Protein AF-A0A8T3S9V3-F1 (afdb_monomer_lite)

Secondary structure (DSSP, 8-state):
-----------PPPHHHHHHHHHHHHHHHHHHHHHHHHHHHHHHHHHHHHHHHHHHHHHHT-EEEEEETTEEEEE-TTS-EEEEEEEE-TTT--EEEEEEEE--HHHHHHHS-HHHHHHHHHHHHHHHTTPPPP--SHHHHHHHTT--TTTS--TTSSS--HHHHHHHHHHHHHHTTS---

Sequence (181 aa):
MDRRGSADGMNGLDGTDEERIGALSEIAADAAIERDSFLAEAGEQLVRFLESNKDRLRDLGGMVLIDDDPDYLSIAPDGTFRSRSRYQDEETGEWVSDTEIIESAAELVELYNPADIYAAFADAAREEAGLPDEPTAADDLMETAGISPEETVGVGIGGSDPYAGAADDWVAAQDEESPAD

Radius of gyration: 27.15 Å; chains: 1; bounding box: 58×43×92 Å

Foldseek 3Di:
DDDDDDPDPPPPDPPVRVVVVVVVVVVVVVVVVVVVVVLVVLQVVVVVVCVVCLVVCLVVQWWWLDDDPPWTWTAGSRGKIKIKGWDQDPPPRDIDIDIDIHHGSSSVCVVDPSVSSVLSVVQRVCVVVVHDRDPPDPVSVCVVVVHDPVNPPDPDPDDDNPVVVVVVVVVVVVVVPPDDD

Structure (mmCIF, N/CA/C/O backbone):
data_AF-A0A8T3S9V3-F1
#
_entry.id   AF-A0A8T3S9V3-F1
#
loop_
_atom_site.group_PDB
_atom_site.id
_atom_site.type_symbol
_atom_site.label_atom_id
_atom_site.label_alt_id
_atom_site.label_comp_id
_atom_site.label_asym_id
_atom_site.label_entity_id
_atom_site.label_seq_id
_atom_site.pdbx_PDB_ins_code
_atom_site.Cartn_x
_atom_site.Cartn_y
_atom_site.Cartn_z
_atom_site.occupancy
_atom_site.B_iso_or_equiv
_atom_site.auth_seq_id
_atom_site.auth_comp_id
_atom_site.auth_asym_id
_atom_site.auth_atom_id
_atom_site.pdbx_PDB_model_num
ATOM 1 N N . MET A 1 1 ? 23.086 16.460 -71.193 1.00 45.62 1 MET A N 1
ATOM 2 C CA . MET A 1 1 ? 23.354 16.792 -69.777 1.00 45.62 1 MET A CA 1
ATOM 3 C C . MET A 1 1 ? 22.132 16.319 -68.995 1.00 45.62 1 MET A C 1
ATOM 5 O O . MET A 1 1 ? 21.225 17.099 -68.775 1.00 45.62 1 MET A O 1
ATOM 9 N N . ASP A 1 2 ? 21.826 15.021 -68.984 1.00 42.72 2 ASP A N 1
ATOM 10 C CA . ASP A 1 2 ? 22.423 13.902 -68.220 1.00 42.72 2 ASP A CA 1
ATOM 11 C C . ASP A 1 2 ? 22.225 13.994 -66.691 1.00 42.72 2 ASP A C 1
ATOM 13 O O . ASP A 1 2 ? 22.876 14.795 -66.036 1.00 42.72 2 ASP A O 1
ATOM 17 N N . ARG A 1 3 ? 21.322 13.106 -66.227 1.00 40.94 3 ARG A N 1
ATOM 18 C CA . ARG A 1 3 ? 21.102 12.430 -64.923 1.00 40.94 3 ARG A CA 1
ATOM 19 C C . ARG A 1 3 ? 20.895 13.275 -63.652 1.00 40.94 3 ARG A C 1
ATOM 21 O O . ARG A 1 3 ? 21.729 14.078 -63.283 1.00 40.94 3 ARG A O 1
ATOM 28 N N . ARG A 1 4 ? 19.712 13.212 -63.017 1.00 44.09 4 ARG A N 1
ATOM 29 C CA . ARG A 1 4 ? 19.190 12.172 -62.084 1.00 44.09 4 ARG A CA 1
ATOM 30 C C . ARG A 1 4 ? 20.013 12.051 -60.791 1.00 44.09 4 ARG A C 1
ATOM 32 O O . ARG A 1 4 ? 21.091 11.483 -60.830 1.00 44.09 4 ARG A O 1
ATOM 39 N N . GLY A 1 5 ? 19.384 12.481 -59.691 1.00 47.00 5 GLY A N 1
ATOM 40 C CA . GLY A 1 5 ? 19.314 11.766 -58.411 1.00 47.00 5 GLY A CA 1
ATOM 41 C C . GLY A 1 5 ? 20.567 11.718 -57.539 1.00 47.00 5 GLY A C 1
ATOM 42 O O . GLY A 1 5 ? 21.518 11.037 -57.879 1.00 47.00 5 GLY A O 1
ATOM 43 N N . SER A 1 6 ? 20.470 12.322 -56.356 1.00 44.66 6 SER A N 1
ATOM 44 C CA . SER A 1 6 ? 20.912 11.693 -55.105 1.00 44.66 6 SER A CA 1
ATOM 45 C C . SER A 1 6 ? 20.054 12.256 -53.977 1.00 44.66 6 SER A C 1
ATOM 47 O O . SER A 1 6 ? 20.376 13.261 -53.354 1.00 44.66 6 SER A O 1
ATOM 49 N N . ALA A 1 7 ? 18.892 11.631 -53.795 1.00 50.47 7 ALA A N 1
ATOM 50 C CA . ALA A 1 7 ? 18.402 11.383 -52.454 1.00 50.47 7 ALA A CA 1
ATOM 51 C C . ALA A 1 7 ? 19.256 10.216 -51.955 1.00 50.47 7 ALA A C 1
ATOM 53 O O . ALA A 1 7 ? 19.045 9.099 -52.410 1.00 50.47 7 ALA A O 1
ATOM 54 N N . ASP A 1 8 ? 20.293 10.493 -51.173 1.00 48.75 8 ASP A N 1
ATOM 55 C CA . ASP A 1 8 ? 21.052 9.450 -50.490 1.00 48.75 8 ASP A CA 1
ATOM 56 C C . ASP A 1 8 ? 21.770 10.078 -49.297 1.00 48.75 8 ASP A C 1
ATOM 58 O O . ASP A 1 8 ? 22.438 11.104 -49.438 1.00 48.75 8 ASP A O 1
ATOM 62 N N . GLY A 1 9 ? 21.523 9.521 -48.117 1.00 42.19 9 GLY A N 1
ATOM 63 C CA . GLY A 1 9 ? 21.865 10.121 -46.831 1.00 42.19 9 GLY A CA 1
ATOM 64 C C . GLY A 1 9 ? 20.736 10.067 -45.798 1.00 42.19 9 GLY A C 1
ATOM 65 O O . GLY A 1 9 ? 20.760 10.840 -44.845 1.00 42.19 9 GLY A O 1
ATOM 66 N N . MET A 1 10 ? 19.745 9.179 -45.959 1.00 46.25 10 MET A N 1
ATOM 67 C CA . MET A 1 10 ? 19.114 8.565 -44.787 1.00 46.25 10 MET A CA 1
ATOM 68 C C . MET A 1 10 ? 20.244 7.803 -44.093 1.00 46.25 10 MET A C 1
ATOM 70 O O . MET A 1 10 ? 20.619 6.722 -44.539 1.00 46.25 10 MET A O 1
ATOM 74 N N . ASN A 1 11 ? 20.872 8.434 -43.104 1.00 50.94 11 ASN A N 1
ATOM 75 C CA . ASN A 1 11 ? 21.913 7.807 -42.307 1.00 50.94 11 ASN A CA 1
ATOM 76 C C . ASN A 1 11 ? 21.212 6.716 -41.491 1.00 50.94 11 ASN A C 1
ATOM 78 O O . ASN A 1 11 ? 20.543 7.017 -40.502 1.00 50.94 11 ASN A O 1
ATOM 82 N N . GLY A 1 12 ? 21.246 5.486 -42.011 1.00 56.38 12 GLY A N 1
ATOM 83 C CA . GLY A 1 12 ? 20.845 4.299 -41.274 1.00 56.38 12 GLY A CA 1
ATOM 84 C C . GLY A 1 12 ? 21.649 4.261 -39.986 1.00 56.38 12 GLY A C 1
ATOM 85 O O . GLY A 1 12 ? 22.833 4.604 -39.989 1.00 56.38 12 GLY A O 1
ATOM 86 N N . LEU A 1 13 ? 20.975 3.928 -38.893 1.00 57.28 13 LEU A N 1
ATOM 87 C CA . LEU A 1 13 ? 21.644 3.564 -37.654 1.00 57.28 13 LEU A CA 1
ATOM 88 C C . LEU A 1 13 ? 22.702 2.511 -38.016 1.00 57.28 13 LEU A C 1
ATOM 90 O O . LEU A 1 13 ? 22.432 1.637 -38.840 1.00 57.28 13 LEU A O 1
ATOM 94 N N . ASP A 1 14 ? 23.922 2.671 -37.510 1.00 67.69 14 ASP A N 1
ATOM 95 C CA . ASP A 1 14 ? 24.992 1.703 -37.751 1.00 67.69 14 ASP A CA 1
ATOM 96 C C . ASP A 1 14 ? 24.511 0.302 -37.326 1.00 67.69 14 ASP A C 1
ATOM 98 O O . ASP A 1 14 ? 23.676 0.192 -36.429 1.00 67.69 14 ASP A O 1
ATOM 102 N N . GLY A 1 15 ? 24.994 -0.774 -37.953 1.00 70.56 15 GLY A N 1
ATOM 103 C CA . GLY A 1 15 ? 24.484 -2.133 -37.688 1.00 70.56 15 GLY A CA 1
ATOM 104 C C . GLY A 1 15 ? 24.548 -2.508 -36.200 1.00 70.56 15 GLY A C 1
ATOM 105 O O . GLY A 1 15 ? 23.645 -3.148 -35.670 1.00 70.56 15 GLY A O 1
ATOM 106 N N . THR A 1 16 ? 25.557 -1.988 -35.504 1.00 79.88 16 THR A N 1
ATOM 107 C CA . THR A 1 16 ? 25.757 -2.082 -34.054 1.00 79.88 16 THR A CA 1
ATOM 108 C C . THR A 1 16 ? 24.702 -1.329 -33.227 1.00 79.88 16 THR A C 1
ATOM 110 O O . THR A 1 16 ? 24.322 -1.778 -32.144 1.00 79.88 16 THR A O 1
ATOM 113 N N . ASP A 1 17 ? 24.185 -0.203 -33.726 1.00 85.88 17 ASP A N 1
ATOM 114 C CA . ASP A 1 17 ? 23.088 0.540 -33.093 1.00 85.88 17 ASP A CA 1
ATOM 115 C C . ASP A 1 17 ? 21.748 -0.186 -33.279 1.00 85.88 17 ASP A C 1
ATOM 117 O O . ASP A 1 17 ? 20.936 -0.220 -32.353 1.00 85.88 17 ASP A O 1
ATOM 121 N N . GLU A 1 18 ? 21.516 -0.802 -34.443 1.00 89.12 18 GLU A N 1
ATOM 122 C CA . GLU A 1 18 ? 20.317 -1.613 -34.700 1.00 89.12 18 GLU A CA 1
ATOM 123 C C . GLU A 1 18 ? 20.279 -2.863 -33.805 1.00 89.12 18 GLU A C 1
ATOM 125 O O . GLU A 1 18 ? 19.242 -3.157 -33.203 1.00 89.12 18 GLU A O 1
ATOM 130 N N . GLU A 1 19 ? 21.412 -3.551 -33.639 1.00 92.25 19 GLU A N 1
ATOM 131 C CA . GLU A 1 19 ? 21.557 -4.685 -32.715 1.00 92.25 19 GLU A CA 1
ATOM 132 C C . GLU A 1 19 ? 21.318 -4.267 -31.258 1.00 92.25 19 GLU A C 1
ATOM 134 O O . GLU A 1 19 ? 20.556 -4.917 -30.535 1.00 92.25 19 GLU A O 1
ATOM 139 N N . ARG A 1 20 ? 21.897 -3.135 -30.832 1.00 96.06 20 ARG A N 1
ATOM 140 C CA . ARG A 1 20 ? 21.688 -2.590 -29.485 1.00 96.06 20 ARG A CA 1
ATOM 141 C C . ARG A 1 20 ? 20.223 -2.232 -29.234 1.00 96.06 20 ARG A C 1
ATOM 143 O O . ARG A 1 20 ? 19.697 -2.531 -28.163 1.00 96.06 20 ARG A O 1
ATOM 150 N N . ILE A 1 21 ? 19.557 -1.588 -30.193 1.00 96.38 21 ILE A N 1
ATOM 151 C CA . ILE A 1 21 ? 18.133 -1.235 -30.084 1.00 96.38 21 ILE A CA 1
ATOM 152 C C . ILE A 1 21 ? 17.267 -2.496 -30.013 1.00 96.38 21 ILE A C 1
ATOM 154 O O . ILE A 1 21 ? 16.323 -2.533 -29.222 1.00 96.38 21 ILE A O 1
ATOM 158 N N . GLY A 1 22 ? 17.601 -3.530 -30.790 1.00 97.56 22 GLY A N 1
ATOM 159 C CA . GLY A 1 22 ? 16.942 -4.834 -30.732 1.00 97.56 22 GLY A CA 1
ATOM 160 C C . GLY A 1 22 ? 17.012 -5.451 -29.335 1.00 97.56 22 GLY A C 1
ATOM 161 O O . GLY A 1 22 ? 15.970 -5.725 -28.741 1.00 97.56 22 GLY A O 1
ATOM 162 N N . ALA A 1 23 ? 18.219 -5.568 -28.773 1.00 97.62 23 ALA A N 1
ATOM 163 C CA . ALA A 1 23 ? 18.427 -6.128 -27.437 1.00 97.62 23 ALA A CA 1
ATOM 164 C C . ALA A 1 23 ? 17.704 -5.326 -26.338 1.00 97.62 23 ALA A C 1
ATOM 166 O O . ALA A 1 23 ? 17.057 -5.899 -25.465 1.00 97.62 23 ALA A O 1
ATOM 167 N N . LEU A 1 24 ? 17.755 -3.990 -26.397 1.00 97.94 24 LEU A N 1
ATOM 168 C CA . LEU A 1 24 ? 17.034 -3.138 -25.444 1.00 97.94 24 LEU A CA 1
ATOM 169 C C . LEU A 1 24 ? 15.513 -3.293 -25.549 1.00 97.94 24 LEU A C 1
ATOM 171 O O . LEU A 1 24 ? 14.820 -3.215 -24.537 1.00 97.94 24 LEU A O 1
ATOM 175 N N . SER A 1 25 ? 14.993 -3.508 -26.758 1.00 97.56 25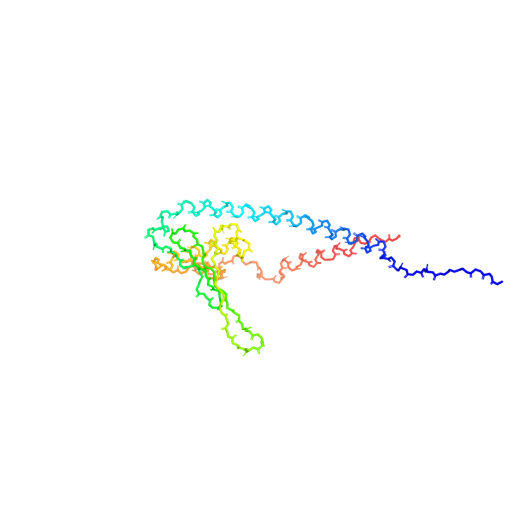 SER A N 1
ATOM 176 C CA . SER A 1 25 ? 13.560 -3.714 -26.979 1.00 97.56 25 SER A CA 1
ATOM 177 C C . SER A 1 25 ? 13.088 -5.059 -26.423 1.00 97.56 25 SER A C 1
ATOM 179 O O . SER A 1 25 ? 12.000 -5.124 -25.859 1.00 97.56 25 SER A O 1
ATOM 181 N N . GLU A 1 26 ? 13.904 -6.110 -26.545 1.00 98.50 26 GLU A N 1
ATOM 182 C CA . GLU A 1 26 ? 13.632 -7.427 -25.954 1.00 98.50 26 GLU A CA 1
ATOM 183 C C . GLU A 1 26 ? 13.627 -7.355 -24.423 1.00 98.50 26 GLU A C 1
ATOM 185 O O . GLU A 1 26 ? 12.640 -7.739 -23.803 1.00 98.50 26 GLU A O 1
ATOM 190 N N . ILE A 1 27 ? 14.642 -6.722 -23.818 1.00 98.50 27 ILE A N 1
ATOM 191 C CA . ILE A 1 27 ? 14.689 -6.496 -22.363 1.00 98.50 27 ILE A CA 1
ATOM 192 C C . ILE A 1 27 ? 13.461 -5.716 -21.883 1.00 98.50 27 ILE A C 1
ATOM 194 O O . ILE A 1 27 ? 12.880 -6.046 -20.852 1.00 98.50 27 ILE A O 1
ATOM 198 N N . ALA A 1 28 ? 13.051 -4.676 -22.614 1.00 98.38 28 ALA A N 1
ATOM 199 C CA . ALA A 1 28 ? 11.871 -3.897 -22.255 1.00 98.38 28 ALA A CA 1
ATOM 200 C C . ALA A 1 28 ? 10.578 -4.727 -22.339 1.00 98.38 28 ALA A C 1
ATOM 202 O O . ALA A 1 28 ? 9.698 -4.565 -21.493 1.00 98.38 28 ALA A O 1
ATOM 203 N N . ALA A 1 29 ? 10.460 -5.609 -23.336 1.00 98.19 29 ALA A N 1
ATOM 204 C CA . ALA A 1 29 ? 9.310 -6.496 -23.484 1.00 98.19 29 ALA A CA 1
ATOM 205 C C . ALA A 1 29 ? 9.246 -7.530 -22.352 1.00 98.19 29 ALA A C 1
ATOM 207 O O . ALA A 1 29 ? 8.191 -7.685 -21.737 1.00 98.19 29 ALA A O 1
ATOM 20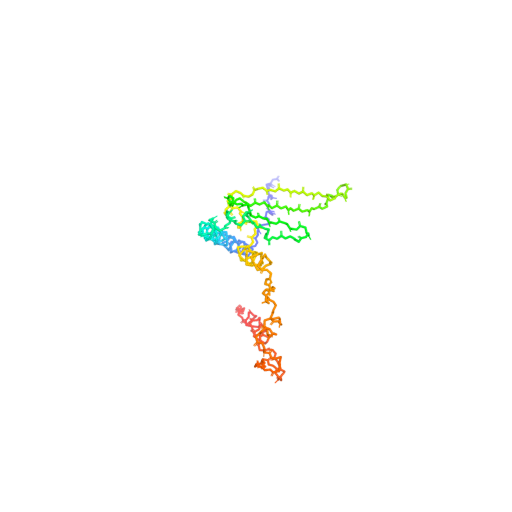8 N N . ASP A 1 30 ? 10.372 -8.168 -22.033 1.00 98.56 30 ASP A N 1
ATOM 209 C CA . ASP A 1 30 ? 10.466 -9.125 -20.931 1.00 98.56 30 ASP A CA 1
ATOM 210 C C . ASP A 1 30 ? 10.152 -8.445 -19.594 1.00 98.56 30 ASP A C 1
ATOM 212 O O . ASP A 1 30 ? 9.296 -8.907 -18.844 1.00 98.56 30 ASP A O 1
ATOM 216 N N . ALA A 1 31 ? 10.752 -7.281 -19.325 1.00 98.38 31 ALA A N 1
ATOM 217 C CA . ALA A 1 31 ? 10.499 -6.526 -18.100 1.00 98.38 31 ALA A CA 1
ATOM 218 C C . ALA A 1 31 ? 9.023 -6.121 -17.943 1.00 98.38 31 ALA A C 1
ATOM 220 O O . ALA A 1 31 ? 8.501 -6.140 -16.829 1.00 98.38 31 ALA A O 1
ATOM 221 N N . ALA A 1 32 ? 8.338 -5.768 -19.036 1.00 97.88 32 ALA A N 1
ATOM 222 C CA . ALA A 1 32 ? 6.912 -5.453 -18.996 1.00 97.88 32 ALA A CA 1
ATOM 223 C C . ALA A 1 32 ? 6.066 -6.681 -18.617 1.00 97.88 32 ALA A C 1
ATOM 225 O O . ALA A 1 32 ? 5.185 -6.573 -17.767 1.00 97.88 32 ALA A O 1
ATOM 226 N N . ILE A 1 33 ? 6.372 -7.850 -19.188 1.00 98.25 33 ILE A N 1
ATOM 227 C CA . ILE A 1 33 ? 5.675 -9.111 -18.884 1.00 98.25 33 ILE A CA 1
ATOM 228 C C . ILE A 1 33 ? 5.885 -9.516 -17.420 1.00 98.25 33 ILE A C 1
ATOM 230 O O . ILE A 1 33 ? 4.929 -9.885 -16.731 1.00 98.25 33 ILE A O 1
ATOM 234 N N . GLU A 1 34 ? 7.124 -9.431 -16.936 1.00 98.38 34 GLU A N 1
ATOM 235 C CA . GLU A 1 34 ? 7.458 -9.761 -15.549 1.00 98.38 34 GLU A CA 1
ATOM 236 C C . GLU A 1 34 ? 6.785 -8.793 -14.570 1.00 98.38 34 GLU A C 1
ATOM 238 O O . GLU A 1 34 ? 6.219 -9.222 -13.564 1.00 98.38 34 GLU A O 1
ATOM 243 N N . ARG A 1 35 ? 6.764 -7.490 -14.883 1.00 96.00 35 ARG A N 1
ATOM 244 C CA . ARG A 1 35 ? 6.066 -6.485 -14.070 1.00 96.00 35 ARG A CA 1
ATOM 245 C C . ARG A 1 35 ? 4.572 -6.782 -13.972 1.00 96.00 35 ARG A C 1
ATOM 247 O O . ARG A 1 35 ? 4.025 -6.738 -12.874 1.00 96.00 35 ARG A O 1
ATOM 254 N N . ASP A 1 36 ? 3.914 -7.066 -15.091 1.00 96.56 36 ASP A N 1
ATOM 255 C CA . ASP A 1 36 ? 2.473 -7.329 -15.100 1.00 96.56 36 ASP A CA 1
ATOM 256 C C . ASP A 1 36 ? 2.135 -8.598 -14.299 1.00 96.56 36 ASP A C 1
ATOM 258 O O . ASP A 1 36 ? 1.161 -8.614 -13.543 1.00 96.56 36 ASP A O 1
ATOM 262 N N . SER A 1 37 ? 2.976 -9.633 -14.400 1.00 97.62 37 SER A N 1
ATOM 263 C CA . SER A 1 37 ? 2.837 -10.867 -13.612 1.00 97.62 37 SER A CA 1
ATOM 264 C C . SER A 1 37 ? 3.021 -10.597 -12.117 1.00 97.62 37 SER A C 1
ATOM 266 O O . SER A 1 37 ? 2.165 -10.963 -11.311 1.00 97.62 37 SER A O 1
ATOM 268 N N . PHE A 1 38 ? 4.077 -9.864 -11.752 1.00 96.69 38 PHE A N 1
ATOM 269 C CA . PHE A 1 38 ? 4.342 -9.461 -10.374 1.00 96.69 38 PHE A CA 1
ATOM 270 C C . PHE A 1 38 ? 3.177 -8.670 -9.764 1.00 96.69 38 PHE A C 1
ATOM 272 O O . PHE A 1 38 ? 2.744 -8.976 -8.653 1.00 96.69 38 PHE A O 1
ATOM 279 N N . LEU A 1 39 ? 2.639 -7.678 -10.482 1.00 96.44 39 LEU A N 1
ATOM 280 C CA . LEU A 1 39 ? 1.521 -6.861 -10.000 1.00 96.44 39 LEU A CA 1
ATOM 281 C C . LEU A 1 39 ? 0.238 -7.681 -9.840 1.00 96.44 39 LEU A C 1
ATOM 283 O O . LEU A 1 39 ? -0.469 -7.516 -8.845 1.00 96.44 39 LEU A O 1
ATOM 287 N N . ALA A 1 40 ? -0.044 -8.602 -10.766 1.00 96.69 40 ALA A N 1
ATOM 288 C CA . ALA A 1 40 ? -1.180 -9.511 -10.644 1.00 96.69 40 ALA A CA 1
ATOM 289 C C . ALA A 1 40 ? -1.060 -10.394 -9.389 1.00 96.69 40 ALA A C 1
ATOM 291 O O . ALA A 1 40 ? -1.988 -10.461 -8.579 1.00 96.69 40 ALA A O 1
ATOM 292 N N . GLU A 1 41 ? 0.103 -11.015 -9.179 1.00 98.12 41 GLU A N 1
ATOM 293 C CA . GLU A 1 41 ? 0.364 -11.859 -8.010 1.00 98.12 41 GLU A CA 1
ATOM 294 C C . GLU A 1 41 ? 0.327 -11.067 -6.695 1.00 98.12 41 GLU A C 1
ATOM 296 O O . GLU A 1 41 ? -0.209 -11.554 -5.693 1.00 98.12 41 GLU A O 1
ATOM 301 N N . ALA A 1 42 ? 0.871 -9.848 -6.677 1.00 98.06 42 ALA A N 1
ATOM 302 C CA . ALA A 1 42 ? 0.826 -8.956 -5.522 1.00 98.06 42 ALA A CA 1
ATOM 303 C C . ALA A 1 42 ? -0.614 -8.534 -5.190 1.00 98.06 42 ALA A C 1
ATOM 305 O O . ALA A 1 42 ? -1.029 -8.606 -4.030 1.00 98.06 42 ALA A O 1
ATOM 306 N N . GLY A 1 43 ? -1.406 -8.177 -6.205 1.00 97.62 43 GLY A N 1
ATOM 307 C CA . GLY A 1 43 ? -2.822 -7.858 -6.052 1.00 97.62 43 GLY A CA 1
ATOM 308 C C . GLY A 1 43 ? -3.609 -9.029 -5.456 1.00 97.62 43 GLY A C 1
ATOM 309 O O . GLY A 1 43 ? -4.342 -8.851 -4.484 1.00 97.62 43 GLY A O 1
ATOM 310 N N . GLU A 1 44 ? -3.414 -10.251 -5.960 1.00 98.25 44 GLU A N 1
ATOM 311 C CA . GLU A 1 44 ? -4.059 -11.458 -5.420 1.00 98.25 44 GLU A CA 1
ATOM 312 C C . GLU A 1 44 ? -3.631 -11.782 -3.979 1.00 98.25 44 GLU A C 1
ATOM 314 O O . GLU A 1 44 ? -4.437 -12.247 -3.163 1.00 98.25 44 GLU A O 1
ATOM 319 N N . GLN A 1 45 ? -2.357 -11.567 -3.641 1.00 98.31 45 GLN A N 1
ATOM 320 C CA . GLN A 1 45 ? -1.868 -11.702 -2.267 1.00 98.31 45 GLN A CA 1
ATOM 321 C C . GLN A 1 45 ? -2.545 -10.696 -1.333 1.00 98.31 45 GLN A C 1
ATOM 323 O O . GLN A 1 45 ? -3.013 -11.080 -0.256 1.00 98.31 45 GLN A O 1
ATOM 328 N N . LEU A 1 46 ? -2.663 -9.437 -1.757 1.00 98.06 46 LEU A N 1
ATOM 329 C CA . LEU A 1 46 ? -3.321 -8.397 -0.978 1.00 98.06 46 LEU A CA 1
ATOM 330 C C . LEU A 1 46 ? -4.823 -8.672 -0.815 1.00 98.06 46 LEU A C 1
ATOM 332 O O . LEU A 1 46 ? -5.324 -8.582 0.304 1.00 98.06 46 LEU A O 1
ATOM 336 N N . VAL A 1 47 ? -5.530 -9.110 -1.865 1.00 98.06 47 VAL A N 1
ATOM 337 C CA . VAL A 1 47 ? -6.942 -9.530 -1.759 1.00 98.06 47 VAL A CA 1
ATOM 338 C C . VAL A 1 47 ? -7.111 -10.593 -0.675 1.00 98.06 47 VAL A C 1
ATOM 340 O O . VAL A 1 47 ? -7.920 -10.417 0.234 1.00 98.06 47 VAL A O 1
ATOM 343 N N . ARG A 1 48 ? -6.314 -11.669 -0.710 1.00 98.19 48 ARG A N 1
ATOM 344 C CA . ARG A 1 48 ? -6.408 -12.751 0.286 1.00 98.19 48 ARG A CA 1
ATOM 345 C C . ARG A 1 48 ? -6.135 -12.267 1.708 1.00 98.19 48 ARG A C 1
ATOM 347 O O . ARG A 1 48 ? -6.793 -12.723 2.649 1.00 98.19 48 ARG A O 1
ATOM 354 N N . PHE A 1 49 ? -5.174 -11.360 1.881 1.00 97.94 49 PHE A N 1
ATOM 355 C CA . PHE A 1 49 ? -4.889 -10.739 3.173 1.00 97.94 49 PHE A CA 1
ATOM 356 C C . PHE A 1 49 ? -6.090 -9.932 3.685 1.00 97.94 49 PHE A C 1
ATOM 358 O O . PHE A 1 49 ? -6.511 -10.125 4.829 1.00 97.94 49 PHE A O 1
ATOM 365 N N . LEU A 1 50 ? -6.681 -9.083 2.839 1.00 97.12 50 LEU A N 1
ATOM 366 C CA . LEU A 1 50 ? -7.838 -8.259 3.193 1.00 97.12 50 LEU A CA 1
ATOM 367 C C . LEU A 1 50 ? -9.070 -9.112 3.505 1.00 97.12 50 LEU A C 1
ATOM 369 O O . LEU A 1 50 ? -9.741 -8.882 4.508 1.00 97.12 50 LEU A O 1
ATOM 373 N N . GLU A 1 51 ? -9.337 -10.147 2.710 1.00 97.50 51 GLU A N 1
ATOM 374 C CA . GLU A 1 51 ? -10.436 -11.083 2.960 1.00 97.50 51 GLU A CA 1
ATOM 375 C C . GLU A 1 51 ? -10.275 -11.809 4.300 1.00 97.50 51 GLU A C 1
ATOM 377 O O . GLU A 1 51 ? -11.235 -11.914 5.066 1.00 97.50 51 GLU A O 1
ATOM 382 N N . SER A 1 52 ? -9.056 -12.248 4.625 1.00 98.06 52 SER A N 1
ATOM 383 C CA . SER A 1 52 ? -8.756 -12.945 5.885 1.00 98.06 52 SER A CA 1
ATOM 384 C C . SER A 1 52 ? -8.900 -12.050 7.121 1.00 98.06 52 SER A C 1
ATOM 386 O O . SER A 1 52 ? -9.121 -12.553 8.223 1.00 98.06 52 SER A O 1
ATOM 388 N N . ASN A 1 53 ? -8.782 -10.730 6.951 1.00 97.44 53 ASN A N 1
ATOM 389 C CA . ASN A 1 53 ? -8.846 -9.746 8.033 1.00 97.44 53 ASN A CA 1
ATOM 390 C C . ASN A 1 53 ? -10.111 -8.879 8.000 1.00 97.44 53 ASN A C 1
ATOM 392 O O . ASN A 1 53 ? -10.265 -8.005 8.850 1.00 97.44 53 ASN A O 1
ATOM 396 N N . LYS A 1 54 ? -11.041 -9.131 7.074 1.00 96.88 54 LYS A N 1
ATOM 397 C CA . LYS A 1 54 ? -12.222 -8.291 6.846 1.00 96.88 54 LYS A CA 1
ATOM 398 C C . LYS A 1 54 ? -13.038 -8.038 8.111 1.00 96.88 54 LYS A C 1
ATOM 400 O O . LYS A 1 54 ? -13.422 -6.905 8.374 1.00 96.88 54 LYS A O 1
ATOM 405 N N . ASP A 1 55 ? -13.298 -9.077 8.900 1.00 98.06 55 ASP A N 1
ATOM 406 C CA . ASP A 1 55 ? -14.075 -8.927 10.134 1.00 98.06 55 ASP A CA 1
ATOM 407 C C . ASP A 1 55 ? -13.312 -8.104 11.182 1.00 98.06 55 ASP A C 1
ATOM 409 O O . ASP A 1 55 ? -13.901 -7.242 11.824 1.00 98.06 55 ASP A O 1
ATOM 413 N N . ARG A 1 56 ? -11.985 -8.272 11.274 1.00 96.81 56 ARG A N 1
ATOM 414 C CA . ARG A 1 56 ? -11.139 -7.469 12.173 1.00 96.81 56 ARG A CA 1
ATOM 415 C C . ARG A 1 56 ? -11.144 -5.997 11.774 1.00 96.81 56 ARG A C 1
ATOM 417 O O . ARG A 1 56 ? -11.336 -5.147 12.630 1.00 96.81 56 ARG A O 1
ATOM 424 N N . LEU A 1 57 ? -10.995 -5.697 10.483 1.00 96.31 57 LEU A N 1
ATOM 425 C CA . LEU A 1 57 ? -11.066 -4.327 9.961 1.00 96.31 57 LEU A CA 1
ATOM 426 C C . LEU A 1 57 ? -12.427 -3.681 10.248 1.00 96.31 57 LEU A C 1
ATOM 428 O O . LEU A 1 57 ? -12.496 -2.507 10.608 1.00 96.31 57 LEU A O 1
ATOM 432 N N . ARG A 1 58 ? -13.516 -4.452 10.134 1.00 96.94 58 ARG A N 1
ATOM 433 C CA . ARG A 1 58 ? -14.865 -3.981 10.475 1.00 96.94 58 ARG A CA 1
ATOM 434 C C . ARG A 1 58 ? -15.029 -3.694 11.959 1.00 96.94 58 ARG A C 1
ATOM 436 O O . ARG A 1 58 ? -15.632 -2.678 12.293 1.00 96.94 58 ARG A O 1
ATOM 443 N N . ASP A 1 59 ? -14.506 -4.567 12.813 1.00 97.44 59 ASP A N 1
ATOM 444 C CA . ASP A 1 59 ? -14.571 -4.416 14.267 1.00 97.44 59 ASP A CA 1
ATOM 445 C C . ASP A 1 59 ? -13.722 -3.232 14.759 1.00 97.44 59 ASP A C 1
ATOM 447 O O . ASP A 1 59 ? -14.135 -2.530 15.682 1.00 97.44 59 ASP A O 1
ATOM 451 N N . LEU A 1 60 ? -12.573 -2.985 14.119 1.00 96.19 60 LEU A N 1
ATOM 452 C CA . LEU A 1 60 ? -11.692 -1.842 14.393 1.00 96.19 60 LEU A CA 1
ATOM 453 C C . LEU A 1 60 ? -12.252 -0.517 13.853 1.00 96.19 60 LEU A C 1
ATOM 455 O O . LEU A 1 60 ? -12.017 0.537 14.433 1.00 96.19 60 LEU A O 1
ATOM 459 N N . GLY A 1 61 ? -13.054 -0.563 12.786 1.00 96.56 61 GLY A N 1
ATOM 460 C CA . GLY A 1 61 ? -13.591 0.636 12.144 1.00 96.56 61 GLY A CA 1
ATOM 461 C C . GLY A 1 61 ? -12.698 1.203 11.033 1.00 96.56 61 GLY A C 1
ATOM 462 O O . GLY A 1 61 ? -12.857 2.370 10.673 1.00 96.56 61 GLY A O 1
ATOM 463 N N . GLY A 1 62 ? -11.832 0.376 10.444 1.00 96.06 62 GLY A N 1
ATOM 464 C CA . GLY A 1 62 ? -10.772 0.814 9.531 1.00 96.06 62 GLY A CA 1
ATOM 465 C C . GLY A 1 62 ? -9.496 1.206 10.278 1.00 96.06 62 GLY A C 1
ATOM 466 O O . GLY A 1 62 ? -9.444 1.080 11.496 1.00 96.06 62 GLY A O 1
ATOM 467 N N . MET A 1 63 ? -8.467 1.633 9.543 1.00 97.00 63 MET A N 1
ATOM 468 C CA . MET A 1 63 ? -7.166 2.045 10.092 1.00 97.00 63 MET A CA 1
ATOM 469 C C . MET A 1 63 ? -6.526 3.123 9.211 1.00 97.00 63 MET A C 1
ATOM 471 O O . MET A 1 63 ? -6.702 3.122 7.987 1.00 97.00 63 MET A O 1
ATOM 475 N N . VAL A 1 64 ? -5.762 4.029 9.821 1.00 97.25 64 VAL A N 1
ATOM 476 C CA . VAL A 1 64 ? -4.835 4.908 9.092 1.00 97.25 64 VAL A CA 1
ATOM 477 C C . VAL A 1 64 ? -3.523 4.151 8.932 1.00 97.25 64 VAL A C 1
ATOM 479 O O . VAL A 1 64 ? -3.000 3.645 9.912 1.00 97.25 64 VAL A O 1
ATOM 482 N N . LEU A 1 65 ? -3.049 4.012 7.695 1.00 96.94 65 LEU A N 1
ATOM 483 C CA . LEU A 1 65 ? -1.850 3.242 7.356 1.00 96.94 65 LEU A CA 1
ATOM 484 C C . LEU A 1 65 ? -0.630 4.154 7.205 1.00 96.94 65 LEU A C 1
ATOM 486 O O . LEU A 1 65 ? 0.460 3.796 7.626 1.00 96.94 65 LEU A O 1
ATOM 490 N N . ILE A 1 66 ? -0.822 5.327 6.598 1.00 95.62 66 ILE A N 1
ATOM 491 C CA . ILE A 1 66 ? 0.212 6.349 6.412 1.00 95.62 66 ILE A CA 1
ATOM 492 C C . ILE A 1 66 ? -0.401 7.698 6.799 1.00 95.62 66 ILE A C 1
ATOM 494 O O . ILE A 1 66 ? -1.481 8.040 6.305 1.00 95.62 66 ILE A O 1
ATOM 498 N N . ASP A 1 67 ? 0.283 8.441 7.670 1.00 93.31 67 ASP A N 1
ATOM 499 C CA . ASP A 1 67 ? -0.103 9.782 8.142 1.00 93.31 67 ASP A CA 1
ATOM 500 C C . ASP A 1 67 ? 1.098 10.750 8.140 1.00 93.31 67 ASP A C 1
ATOM 502 O O . ASP A 1 67 ? 1.345 11.452 9.120 1.00 93.31 67 ASP A O 1
ATOM 506 N N . ASP A 1 68 ? 1.882 10.768 7.057 1.00 88.81 68 ASP A N 1
ATOM 507 C CA . ASP A 1 68 ? 3.080 11.613 6.932 1.00 88.81 68 ASP A CA 1
ATOM 508 C C . ASP A 1 68 ? 2.934 12.597 5.764 1.00 88.81 68 ASP A C 1
ATOM 510 O O . ASP A 1 68 ? 2.792 12.180 4.629 1.00 88.81 68 ASP A O 1
ATOM 514 N N . ASP A 1 69 ? 2.966 13.914 5.994 1.00 81.19 69 ASP A N 1
ATOM 515 C CA . ASP A 1 69 ? 2.778 14.905 4.918 1.00 81.19 69 ASP A CA 1
ATOM 516 C C . ASP A 1 69 ? 3.966 14.863 3.929 1.00 81.19 69 ASP A C 1
ATOM 518 O O . ASP A 1 69 ? 5.111 15.062 4.341 1.00 81.19 69 ASP A O 1
ATOM 522 N N . PRO A 1 70 ? 3.724 14.674 2.613 1.00 86.50 70 PRO A N 1
ATOM 523 C CA . PRO A 1 70 ? 2.453 14.874 1.901 1.00 86.50 70 PRO A CA 1
ATOM 524 C C . PRO A 1 70 ? 1.585 13.620 1.653 1.00 86.50 70 PRO A C 1
ATOM 526 O O . PRO A 1 70 ? 0.530 13.751 1.023 1.00 86.50 70 PRO A O 1
ATOM 529 N N . ASP A 1 71 ? 2.006 12.443 2.104 1.00 89.94 71 ASP A N 1
ATOM 530 C CA . ASP A 1 71 ? 1.404 11.137 1.839 1.00 89.94 71 ASP A CA 1
ATOM 531 C C . ASP A 1 71 ? 0.414 10.690 2.927 1.00 89.94 71 ASP A C 1
ATOM 533 O O . ASP A 1 71 ? 0.716 10.539 4.109 1.00 89.94 71 ASP A O 1
ATOM 537 N N . TYR A 1 72 ? -0.812 10.390 2.514 1.00 94.81 72 TYR A N 1
ATOM 538 C CA . TYR A 1 72 ? -1.820 9.851 3.418 1.00 94.81 72 TYR A CA 1
ATOM 539 C C . TYR A 1 72 ? -2.516 8.651 2.794 1.00 94.81 72 TYR A C 1
ATOM 541 O O . TYR A 1 72 ? -3.009 8.726 1.666 1.00 94.81 72 TYR A O 1
ATOM 549 N N . LEU A 1 73 ? -2.618 7.566 3.559 1.00 97.50 73 LEU A N 1
ATOM 550 C CA . LEU A 1 73 ? -3.322 6.352 3.164 1.00 97.50 73 LEU A CA 1
ATOM 551 C C . LEU A 1 73 ? -4.111 5.804 4.350 1.00 97.50 73 LEU A C 1
ATOM 553 O O . LEU A 1 73 ? -3.568 5.582 5.429 1.00 97.50 73 LEU A O 1
ATOM 557 N N . SER A 1 74 ? -5.395 5.531 4.150 1.00 97.75 74 SER A N 1
ATOM 558 C CA . SER A 1 74 ? -6.213 4.804 5.123 1.00 97.75 74 SER A CA 1
ATOM 559 C C . SER A 1 74 ? -7.073 3.742 4.459 1.00 97.75 74 SER A C 1
ATOM 561 O O . SER A 1 74 ? -7.396 3.835 3.275 1.00 97.75 74 SER A O 1
ATOM 563 N N . ILE A 1 75 ? -7.452 2.735 5.241 1.00 97.88 75 ILE A N 1
ATOM 564 C CA . ILE A 1 75 ? -8.400 1.693 4.858 1.00 97.88 75 ILE A CA 1
ATOM 565 C C . ILE A 1 75 ? -9.679 1.830 5.684 1.00 97.88 75 ILE A C 1
ATOM 567 O O . ILE A 1 75 ? -9.650 1.931 6.910 1.00 97.88 75 ILE A O 1
ATOM 571 N N . ALA A 1 76 ? -10.821 1.827 5.009 1.00 96.69 76 ALA A N 1
ATOM 572 C CA . ALA A 1 76 ? -12.139 1.895 5.621 1.00 96.69 76 ALA A CA 1
ATOM 573 C C . ALA A 1 76 ? -12.628 0.505 6.097 1.00 96.69 76 ALA A C 1
ATOM 575 O O . ALA A 1 76 ? -12.138 -0.527 5.631 1.00 96.69 76 ALA A O 1
ATOM 576 N N . PRO A 1 77 ? -13.650 0.433 6.979 1.00 96.56 77 PRO A N 1
ATOM 577 C CA . PRO A 1 77 ? -14.214 -0.841 7.446 1.00 96.56 77 PRO A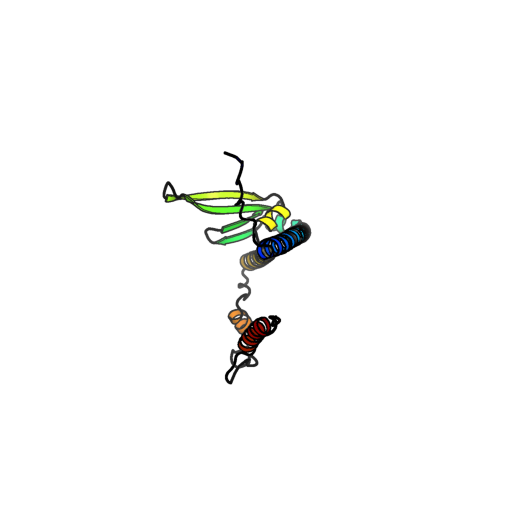 CA 1
ATOM 578 C C . PRO A 1 77 ? -14.741 -1.752 6.327 1.00 96.56 77 PRO A C 1
ATOM 580 O O . PRO A 1 77 ? -14.884 -2.958 6.515 1.00 96.56 77 PRO A O 1
ATOM 583 N N . ASP A 1 78 ? -15.119 -1.187 5.181 1.00 93.44 78 ASP A N 1
ATOM 584 C CA . ASP A 1 78 ? -15.611 -1.941 4.026 1.00 93.44 78 ASP A CA 1
ATOM 585 C C . ASP A 1 78 ? -14.492 -2.470 3.114 1.00 93.44 78 ASP A C 1
ATOM 587 O O . ASP A 1 78 ? -14.783 -3.254 2.209 1.00 93.44 78 ASP A O 1
ATOM 591 N N . GLY A 1 79 ? -13.235 -2.123 3.406 1.00 93.69 79 GLY A N 1
ATOM 592 C CA . GLY A 1 79 ? -12.049 -2.530 2.659 1.00 93.69 79 GLY A CA 1
ATOM 593 C C . GLY A 1 79 ? -11.649 -1.575 1.533 1.00 93.69 79 GLY A C 1
ATOM 594 O O . GLY A 1 79 ? -10.678 -1.866 0.843 1.00 93.69 79 GLY A O 1
ATOM 595 N N . THR A 1 80 ? -12.365 -0.461 1.339 1.00 96.06 80 THR A N 1
ATOM 596 C CA . THR A 1 80 ? -11.944 0.593 0.403 1.00 96.06 80 THR A CA 1
ATOM 597 C C . THR A 1 80 ? -10.783 1.397 0.977 1.00 96.06 80 THR A C 1
ATOM 599 O O . THR A 1 80 ? -10.698 1.596 2.193 1.00 96.06 80 THR A O 1
ATOM 602 N N . PHE A 1 81 ? -9.885 1.864 0.113 1.00 98.00 81 PHE A N 1
ATOM 603 C CA . PHE A 1 81 ? -8.760 2.698 0.519 1.00 98.00 81 PHE A CA 1
ATOM 604 C C . PHE A 1 81 ? -9.014 4.151 0.146 1.00 98.00 81 PHE A C 1
ATOM 606 O O . PHE A 1 81 ? -9.664 4.459 -0.853 1.00 98.00 81 PHE A O 1
ATOM 613 N N . ARG A 1 82 ? -8.476 5.059 0.952 1.00 97.12 82 ARG A N 1
ATOM 614 C CA . ARG A 1 82 ? -8.466 6.487 0.672 1.00 97.12 82 ARG A CA 1
ATOM 615 C C . ARG A 1 82 ? -7.026 6.965 0.654 1.00 97.12 82 ARG A C 1
ATOM 617 O O . ARG A 1 82 ? -6.386 6.988 1.705 1.00 97.12 82 ARG A O 1
ATOM 624 N N . SER A 1 83 ? -6.560 7.375 -0.519 1.00 96.31 83 SER A N 1
ATOM 625 C CA . SER A 1 83 ? -5.266 8.029 -0.684 1.00 96.31 83 SER A CA 1
ATOM 626 C C . SER A 1 83 ? -5.463 9.539 -0.751 1.00 96.31 83 SER A C 1
ATOM 628 O O . SER A 1 83 ? -6.474 10.033 -1.265 1.00 96.31 83 SER A O 1
ATOM 630 N N . ARG A 1 84 ? -4.530 10.297 -0.186 1.00 94.19 84 ARG A N 1
ATOM 631 C CA . ARG A 1 84 ? -4.442 11.736 -0.401 1.00 94.19 84 ARG A CA 1
ATOM 632 C C . ARG A 1 84 ? -2.995 12.106 -0.648 1.00 94.19 84 ARG A C 1
ATOM 634 O O . ARG A 1 84 ? -2.132 11.764 0.151 1.00 94.19 84 ARG A O 1
ATOM 641 N N . SER A 1 85 ? -2.784 12.854 -1.720 1.00 88.50 85 SER A N 1
ATOM 642 C CA . SER A 1 85 ? -1.507 13.461 -2.064 1.00 88.50 85 SER A CA 1
ATOM 643 C C . SER A 1 85 ? -1.627 14.977 -1.990 1.00 88.50 85 SER A C 1
ATOM 645 O O . SER A 1 85 ? -2.718 15.559 -2.097 1.00 88.50 85 SER A O 1
ATOM 647 N N . ARG A 1 86 ? -0.496 15.640 -1.769 1.00 89.38 86 ARG A N 1
ATOM 648 C CA . ARG A 1 86 ? -0.431 17.094 -1.691 1.00 89.38 86 ARG A CA 1
ATOM 649 C C . ARG A 1 86 ? 0.707 17.607 -2.552 1.00 89.38 86 ARG A C 1
ATOM 651 O O . ARG A 1 86 ? 1.842 17.169 -2.415 1.00 89.38 86 ARG A O 1
ATOM 658 N N . TYR A 1 87 ? 0.405 18.558 -3.424 1.00 87.44 87 TYR A N 1
ATOM 659 C CA . TYR A 1 87 ? 1.391 19.171 -4.305 1.00 87.44 87 TYR A CA 1
ATOM 660 C C . TYR A 1 87 ? 1.251 20.690 -4.278 1.00 87.44 87 TYR A C 1
ATOM 662 O O . TYR A 1 87 ? 0.198 21.234 -3.933 1.00 87.44 87 TYR A O 1
ATOM 670 N N . GLN A 1 88 ? 2.336 21.384 -4.602 1.00 91.50 88 GLN A N 1
ATOM 671 C CA . GLN A 1 88 ? 2.308 22.828 -4.769 1.00 91.50 88 GLN A CA 1
ATOM 672 C C . GLN A 1 88 ? 1.975 23.146 -6.225 1.00 91.50 88 GLN A C 1
ATOM 674 O O . GLN A 1 88 ? 2.656 22.685 -7.138 1.00 91.50 88 GLN A O 1
ATOM 679 N N . ASP A 1 89 ? 0.926 23.929 -6.436 1.00 90.62 89 ASP A N 1
ATOM 680 C CA . ASP A 1 89 ? 0.558 24.427 -7.751 1.00 90.62 89 ASP A CA 1
ATOM 681 C C . ASP A 1 89 ? 1.609 25.441 -8.234 1.00 90.62 89 ASP A C 1
ATOM 683 O O . ASP A 1 89 ? 1.879 26.443 -7.567 1.00 90.62 89 ASP A O 1
ATOM 687 N N . GLU A 1 90 ? 2.236 25.171 -9.380 1.00 92.12 90 GLU A N 1
ATOM 688 C CA . GLU A 1 90 ? 3.366 25.968 -9.878 1.00 92.12 90 GLU A CA 1
ATOM 689 C C . GLU A 1 90 ? 2.949 27.365 -10.375 1.00 92.12 90 GLU A C 1
ATOM 691 O O . GLU A 1 90 ? 3.774 28.281 -10.400 1.00 92.12 90 GLU A O 1
ATOM 696 N N . GLU A 1 91 ? 1.681 27.558 -10.757 1.00 92.94 91 GLU A N 1
ATOM 697 C CA . GLU A 1 91 ? 1.182 28.829 -11.296 1.00 92.94 91 GLU A CA 1
ATOM 698 C C . GLU A 1 91 ? 0.737 29.798 -10.190 1.00 92.94 91 GLU A C 1
ATOM 700 O O . GLU A 1 91 ? 0.949 31.010 -10.285 1.00 92.94 91 GLU A O 1
ATOM 705 N N . THR A 1 92 ? 0.120 29.273 -9.134 1.00 92.31 92 THR A N 1
ATOM 706 C CA . THR A 1 92 ? -0.460 30.046 -8.026 1.00 92.31 92 THR A CA 1
ATOM 707 C C . THR A 1 92 ? 0.409 30.033 -6.766 1.00 92.31 92 THR A C 1
ATOM 709 O O . THR A 1 92 ? 0.314 30.949 -5.946 1.00 92.31 92 THR A O 1
ATOM 712 N N . GLY A 1 93 ? 1.276 29.027 -6.609 1.00 90.94 93 GLY A N 1
ATOM 713 C CA . GLY A 1 93 ? 2.080 28.788 -5.410 1.00 90.94 93 GLY A CA 1
ATOM 714 C C . GLY A 1 93 ? 1.291 28.212 -4.228 1.00 90.94 93 GLY A C 1
ATOM 715 O O . GLY A 1 93 ? 1.861 28.074 -3.140 1.00 90.94 93 GLY A O 1
ATOM 716 N N . GLU A 1 94 ? 0.005 27.896 -4.410 1.00 92.25 94 GLU A N 1
ATOM 717 C CA . GLU A 1 94 ? -0.864 27.333 -3.376 1.00 92.25 94 GLU A CA 1
ATOM 718 C C . GLU A 1 94 ? -0.673 25.816 -3.242 1.00 92.25 94 GLU A C 1
ATOM 720 O O . GLU A 1 94 ? -0.384 25.110 -4.204 1.00 92.25 94 GLU A O 1
ATOM 725 N N . TRP A 1 95 ? -0.842 25.297 -2.026 1.00 90.06 95 TRP A N 1
ATOM 726 C CA . TRP A 1 95 ? -0.830 23.855 -1.785 1.00 90.06 95 TRP A CA 1
ATOM 727 C C . TRP A 1 95 ? -2.209 23.264 -2.066 1.00 90.06 95 TRP A C 1
ATOM 729 O O . TRP A 1 95 ? -3.182 23.634 -1.405 1.00 90.06 95 TRP A O 1
ATOM 739 N N . VAL A 1 96 ? -2.270 22.309 -2.988 1.00 88.31 96 VAL A N 1
ATOM 740 C CA . VAL A 1 96 ? -3.483 21.585 -3.375 1.00 88.31 96 VAL A CA 1
ATOM 741 C C . VAL A 1 96 ? -3.425 20.171 -2.806 1.00 88.31 96 VAL A C 1
ATOM 743 O O . VAL A 1 96 ? -2.363 19.552 -2.769 1.00 88.31 96 VAL A O 1
ATOM 746 N N . SER A 1 97 ? -4.567 19.669 -2.336 1.00 91.19 97 SER A N 1
ATOM 747 C CA . SER A 1 97 ? -4.724 18.277 -1.913 1.00 91.19 97 SER A CA 1
ATOM 748 C C . SER A 1 97 ? -5.663 17.558 -2.867 1.00 91.19 97 SER A C 1
ATOM 750 O O . SER A 1 97 ? -6.790 18.017 -3.062 1.00 91.19 97 SER A O 1
ATOM 752 N N . ASP A 1 98 ? -5.223 16.419 -3.389 1.00 88.81 98 ASP A N 1
ATOM 753 C CA . ASP A 1 98 ? -6.066 15.500 -4.145 1.00 88.81 98 ASP A CA 1
ATOM 754 C C . ASP A 1 98 ? -6.415 14.301 -3.262 1.00 88.81 98 ASP A C 1
ATOM 756 O O . ASP A 1 98 ? -5.602 13.858 -2.455 1.00 88.81 98 ASP A O 1
ATOM 760 N N . THR A 1 99 ? -7.656 13.829 -3.324 1.00 93.44 99 THR A N 1
ATOM 761 C CA . THR A 1 99 ? -8.111 12.665 -2.562 1.00 93.44 99 THR A CA 1
ATOM 762 C C . THR A 1 99 ? -8.780 11.692 -3.508 1.00 93.44 99 THR A C 1
ATOM 764 O O . THR A 1 99 ? -9.839 11.990 -4.060 1.00 93.44 99 THR A O 1
ATOM 767 N N . GLU A 1 100 ? -8.226 10.492 -3.562 1.00 93.94 100 GLU A N 1
ATOM 768 C CA . GLU A 1 100 ? -8.726 9.388 -4.363 1.00 93.94 100 GLU A CA 1
ATOM 769 C C . GLU A 1 100 ? -9.298 8.288 -3.462 1.00 93.94 100 GLU A C 1
ATOM 771 O O . GLU A 1 100 ? -8.833 8.064 -2.338 1.00 93.94 100 GLU A O 1
ATOM 776 N N . ILE A 1 101 ? -10.345 7.620 -3.951 1.00 97.06 101 ILE A N 1
ATOM 777 C CA . ILE A 1 101 ? -10.839 6.371 -3.370 1.00 97.06 101 ILE A CA 1
ATOM 778 C C . ILE A 1 101 ? -10.371 5.248 -4.281 1.00 97.06 101 ILE A C 1
ATOM 780 O O . ILE A 1 101 ? -10.761 5.208 -5.442 1.00 97.06 101 ILE A O 1
ATOM 784 N N . ILE A 1 102 ? -9.582 4.345 -3.716 1.00 97.00 102 ILE A N 1
ATOM 785 C CA . ILE A 1 102 ? -9.046 3.169 -4.390 1.00 97.00 102 ILE A CA 1
ATOM 786 C C . ILE A 1 102 ? -9.960 1.998 -4.032 1.00 97.00 102 ILE A C 1
ATOM 788 O O . ILE A 1 102 ? -10.123 1.632 -2.859 1.00 97.00 102 ILE A O 1
ATOM 792 N N . GLU A 1 103 ? -10.608 1.436 -5.046 1.00 91.69 103 GLU A N 1
ATOM 793 C CA . GLU A 1 103 ? -11.684 0.453 -4.869 1.00 91.69 103 GLU A CA 1
ATOM 794 C C . GLU A 1 103 ? -11.167 -0.989 -4.914 1.00 91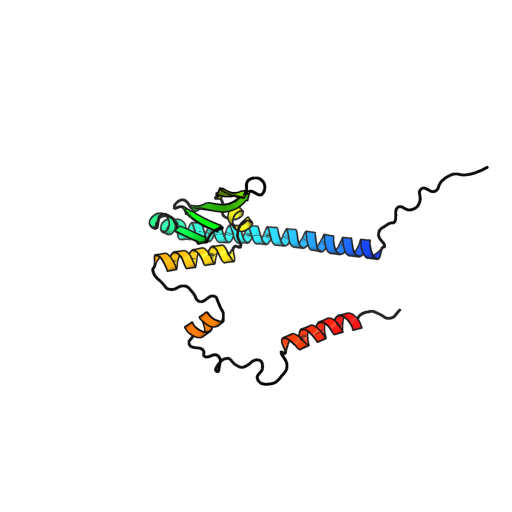.69 103 GLU A C 1
ATOM 796 O O . GLU A 1 103 ? -11.897 -1.926 -4.573 1.00 91.69 103 GLU A O 1
ATOM 801 N N . SER A 1 104 ? -9.912 -1.190 -5.332 1.00 91.50 104 SER A N 1
ATOM 802 C CA . SER A 1 104 ? -9.341 -2.523 -5.505 1.00 91.50 104 SER A CA 1
ATOM 803 C C . SER A 1 104 ? -7.895 -2.645 -5.029 1.00 91.50 104 SER A C 1
ATOM 805 O O . SER A 1 104 ? -7.099 -1.714 -5.092 1.00 91.50 104 SER A O 1
ATOM 807 N N . ALA A 1 105 ? -7.535 -3.855 -4.598 1.00 94.62 105 ALA A N 1
ATOM 808 C CA . ALA A 1 105 ? -6.162 -4.198 -4.242 1.00 94.62 105 ALA A CA 1
ATOM 809 C C . ALA A 1 105 ? -5.197 -4.094 -5.436 1.00 94.62 105 ALA A C 1
ATOM 811 O O . ALA A 1 105 ? -4.044 -3.737 -5.238 1.00 94.62 105 ALA A O 1
ATOM 812 N N . ALA A 1 106 ? -5.668 -4.398 -6.653 1.00 93.00 106 ALA A N 1
ATOM 813 C CA . ALA A 1 106 ? -4.869 -4.295 -7.875 1.00 93.00 106 ALA A CA 1
ATOM 814 C C . ALA A 1 106 ? -4.456 -2.842 -8.149 1.00 93.00 106 ALA A C 1
ATOM 816 O O . ALA A 1 106 ? -3.286 -2.564 -8.367 1.00 93.00 106 ALA A O 1
ATOM 817 N N . GLU A 1 107 ? -5.403 -1.913 -8.037 1.00 95.50 107 GLU A N 1
ATOM 818 C CA . GLU A 1 107 ? -5.135 -0.478 -8.142 1.00 95.50 107 GLU A CA 1
ATOM 819 C C . GLU A 1 107 ? -4.169 -0.004 -7.046 1.00 95.50 107 GLU A C 1
ATOM 821 O O . GLU A 1 107 ? -3.219 0.721 -7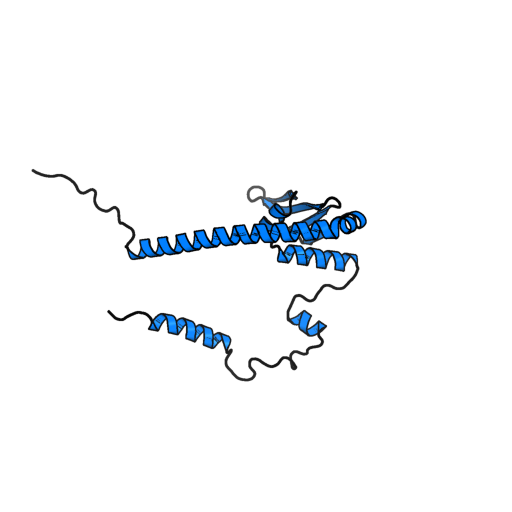.330 1.00 95.50 107 GLU A O 1
ATOM 826 N N . LEU A 1 108 ? -4.332 -0.480 -5.804 1.00 96.75 108 LEU A N 1
ATOM 827 C CA . LEU A 1 108 ? -3.437 -0.090 -4.713 1.00 96.75 108 LEU A CA 1
ATOM 828 C C . LEU A 1 108 ? -1.979 -0.507 -4.962 1.00 96.75 108 LEU A C 1
ATOM 830 O O . LEU A 1 108 ? -1.080 0.292 -4.712 1.00 96.75 108 LEU A O 1
ATOM 834 N N . VAL A 1 109 ? -1.732 -1.728 -5.451 1.00 96.75 109 VAL A N 1
ATOM 835 C CA . VAL A 1 109 ? -0.360 -2.216 -5.711 1.00 96.75 109 VAL A CA 1
ATOM 836 C C . VAL A 1 109 ? 0.290 -1.584 -6.944 1.00 96.75 109 VAL A C 1
ATOM 838 O O . VAL A 1 109 ? 1.498 -1.707 -7.128 1.00 96.75 109 VAL A O 1
ATOM 841 N N . GLU A 1 110 ? -0.487 -0.907 -7.792 1.00 94.25 110 GLU A N 1
ATOM 842 C CA . GLU A 1 110 ? 0.054 -0.069 -8.867 1.00 94.25 110 GLU A CA 1
ATOM 843 C C . GLU A 1 110 ? 0.524 1.300 -8.359 1.00 94.25 110 GLU A C 1
ATOM 845 O O . GLU A 1 110 ? 1.442 1.883 -8.938 1.00 94.25 110 GLU A O 1
ATOM 850 N N . LEU A 1 111 ? -0.084 1.799 -7.279 1.00 93.88 111 LEU A N 1
ATOM 851 C CA . LEU A 1 111 ? 0.223 3.101 -6.683 1.00 93.88 111 LEU A CA 1
ATOM 852 C C . LEU A 1 111 ? 1.283 3.012 -5.580 1.00 93.88 111 LEU A C 1
ATOM 854 O O . LEU A 1 111 ? 2.107 3.914 -5.441 1.00 93.88 111 LEU A O 1
ATOM 858 N N . TYR A 1 112 ? 1.277 1.923 -4.814 1.00 94.81 112 TYR A N 1
ATOM 859 C CA . TYR A 1 112 ? 2.172 1.700 -3.684 1.00 94.81 112 TYR A CA 1
ATOM 860 C C . TYR A 1 112 ? 2.914 0.376 -3.828 1.00 94.81 112 TYR A C 1
ATOM 862 O O . TYR A 1 112 ? 2.386 -0.618 -4.324 1.00 94.81 112 TYR A O 1
ATOM 870 N N . ASN A 1 113 ? 4.139 0.340 -3.312 1.00 94.69 113 ASN A N 1
ATOM 871 C CA . ASN A 1 113 ? 4.902 -0.892 -3.208 1.00 94.69 113 ASN A CA 1
ATOM 872 C C . ASN A 1 113 ? 4.179 -1.889 -2.271 1.00 94.69 113 ASN A C 1
ATOM 874 O O . ASN A 1 113 ? 3.916 -1.553 -1.113 1.00 94.69 113 ASN A O 1
ATOM 878 N N . PRO A 1 114 ? 3.900 -3.130 -2.719 1.00 95.56 114 PRO A N 1
ATOM 879 C CA . PRO A 1 114 ? 3.259 -4.160 -1.902 1.00 95.56 114 PRO A CA 1
ATOM 880 C C . PRO A 1 114 ? 3.921 -4.389 -0.542 1.00 95.56 114 PRO A C 1
ATOM 882 O O . PRO A 1 114 ? 3.221 -4.566 0.452 1.00 95.56 114 PRO A O 1
ATOM 885 N N . ALA A 1 115 ? 5.256 -4.373 -0.481 1.00 95.88 115 ALA A N 1
ATOM 886 C CA . ALA A 1 115 ? 5.977 -4.576 0.773 1.00 95.88 115 ALA A CA 1
ATOM 887 C C . ALA A 1 115 ? 5.685 -3.453 1.780 1.00 95.88 115 ALA A C 1
ATOM 889 O O . ALA A 1 115 ? 5.411 -3.733 2.948 1.00 95.88 115 ALA A O 1
ATOM 890 N N . ASP A 1 116 ? 5.660 -2.210 1.302 1.00 95.81 116 ASP A N 1
ATOM 891 C CA . ASP A 1 116 ? 5.421 -1.028 2.129 1.00 95.81 116 ASP A CA 1
ATOM 892 C C . ASP A 1 116 ? 3.963 -0.976 2.608 1.00 95.81 116 ASP A C 1
ATOM 894 O O . ASP A 1 116 ? 3.703 -0.594 3.744 1.00 95.81 116 ASP A O 1
ATOM 898 N N . ILE A 1 117 ? 3.006 -1.465 1.805 1.00 96.75 117 ILE A N 1
ATOM 899 C CA . ILE A 1 117 ? 1.610 -1.632 2.244 1.00 96.75 117 ILE A CA 1
ATOM 900 C C . ILE A 1 117 ? 1.535 -2.573 3.455 1.00 96.75 117 ILE A C 1
ATOM 902 O O . ILE A 1 117 ? 0.873 -2.260 4.445 1.00 96.75 117 ILE A O 1
ATOM 906 N N . TYR A 1 118 ? 2.196 -3.735 3.400 1.00 97.00 118 TYR A N 1
ATOM 907 C CA . TYR A 1 118 ? 2.182 -4.684 4.518 1.00 97.00 118 TYR A CA 1
ATOM 908 C C . TYR A 1 118 ? 2.900 -4.147 5.758 1.00 97.00 118 TYR A C 1
ATOM 910 O O . TYR A 1 118 ? 2.428 -4.395 6.869 1.00 97.00 118 TYR A O 1
ATOM 918 N N . ALA A 1 119 ? 3.999 -3.411 5.574 1.00 95.75 119 ALA A N 1
ATOM 919 C CA . ALA A 1 119 ? 4.682 -2.722 6.664 1.00 95.75 119 ALA A CA 1
ATOM 920 C C . ALA A 1 119 ? 3.748 -1.702 7.332 1.00 95.75 119 ALA A C 1
ATOM 922 O O . ALA A 1 119 ? 3.519 -1.791 8.533 1.00 95.75 119 ALA A O 1
ATOM 923 N N . ALA A 1 120 ? 3.075 -0.859 6.545 1.00 96.12 120 ALA A N 1
ATOM 924 C CA . ALA A 1 120 ? 2.123 0.127 7.050 1.00 96.12 120 ALA A CA 1
ATOM 925 C C . ALA A 1 120 ? 0.961 -0.509 7.841 1.00 96.12 120 ALA A C 1
ATOM 927 O O . ALA A 1 120 ? 0.531 0.020 8.863 1.00 96.12 120 ALA A O 1
ATOM 928 N N . PHE A 1 121 ? 0.469 -1.684 7.426 1.00 97.12 121 PHE A N 1
ATOM 929 C CA . PHE A 1 121 ? -0.505 -2.450 8.217 1.00 97.12 121 PHE A CA 1
ATOM 930 C C . PHE A 1 121 ? 0.045 -2.902 9.576 1.00 97.12 121 PHE A C 1
ATOM 932 O O . PHE A 1 121 ? -0.694 -2.900 10.563 1.00 97.12 121 PHE A O 1
ATOM 939 N N . ALA A 1 122 ? 1.302 -3.346 9.622 1.00 95.38 122 ALA A N 1
ATOM 940 C CA . ALA A 1 122 ? 1.942 -3.777 10.858 1.00 95.38 122 ALA A CA 1
ATOM 941 C C . ALA A 1 122 ? 2.178 -2.588 11.797 1.00 95.38 122 ALA A C 1
ATOM 943 O O . ALA A 1 122 ? 1.808 -2.669 12.969 1.00 95.38 122 ALA A O 1
ATOM 944 N N . ASP A 1 123 ? 2.711 -1.489 11.269 1.00 93.94 123 ASP A N 1
ATOM 945 C CA . ASP A 1 123 ? 3.012 -0.275 12.025 1.00 93.94 123 ASP A CA 1
ATOM 946 C C . ASP A 1 123 ? 1.735 0.341 12.602 1.00 93.94 123 ASP A C 1
ATOM 948 O O . ASP A 1 123 ? 1.633 0.501 13.818 1.00 93.94 123 ASP A O 1
ATOM 952 N N . ALA A 1 124 ? 0.696 0.534 11.781 1.00 95.06 124 ALA A N 1
ATOM 953 C CA . ALA A 1 124 ? -0.596 1.048 12.237 1.00 95.06 124 ALA A CA 1
ATOM 954 C C . ALA A 1 124 ? -1.214 0.186 13.353 1.00 95.06 124 ALA A C 1
ATOM 956 O O . ALA A 1 124 ? -1.700 0.693 14.365 1.00 95.06 124 ALA A O 1
ATOM 957 N N . ALA A 1 125 ? -1.168 -1.144 13.207 1.00 94.38 125 ALA A N 1
ATOM 958 C CA . ALA A 1 125 ? -1.697 -2.052 14.221 1.00 94.38 125 ALA A CA 1
ATOM 959 C C . ALA A 1 125 ? -0.903 -1.993 15.537 1.00 94.38 125 ALA A C 1
ATOM 961 O O . ALA A 1 125 ? -1.480 -2.156 16.617 1.00 94.38 125 ALA A O 1
ATOM 962 N N . ARG A 1 126 ? 0.418 -1.786 15.469 1.00 92.62 126 ARG A N 1
ATOM 963 C CA . ARG A 1 126 ? 1.278 -1.628 16.649 1.00 92.62 126 ARG A CA 1
ATOM 964 C C . ARG A 1 126 ? 1.040 -0.292 17.335 1.00 92.62 126 ARG A C 1
ATOM 966 O O . ARG A 1 126 ? 0.892 -0.287 18.558 1.00 92.62 126 ARG A O 1
ATOM 973 N N . GLU A 1 127 ? 0.949 0.788 16.566 1.00 91.75 127 GLU A N 1
ATOM 974 C CA . GLU A 1 127 ? 0.654 2.126 17.071 1.00 91.75 127 GLU A CA 1
ATOM 975 C C . GLU A 1 127 ? -0.685 2.133 17.820 1.00 91.75 127 GLU A C 1
ATOM 977 O O . GLU A 1 127 ? -0.740 2.524 18.990 1.00 91.75 127 GLU A O 1
ATOM 982 N N . GLU A 1 128 ? -1.751 1.591 17.218 1.00 91.12 128 GLU A N 1
ATOM 983 C CA . GLU A 1 128 ? -3.054 1.477 17.885 1.00 91.12 128 GLU A CA 1
ATOM 984 C C . GLU A 1 128 ? -3.009 0.587 19.139 1.00 91.12 128 GLU A C 1
ATOM 986 O O . GLU A 1 128 ? -3.720 0.834 20.118 1.00 91.12 128 GLU A O 1
ATOM 991 N N . ALA A 1 129 ? -2.150 -0.437 19.149 1.00 91.69 129 ALA A N 1
ATOM 992 C CA . ALA A 1 129 ? -1.921 -1.286 20.316 1.00 91.69 129 ALA A CA 1
ATOM 993 C C . ALA A 1 129 ? -1.029 -0.632 21.394 1.00 91.69 129 ALA A C 1
ATOM 995 O O . ALA A 1 129 ? -0.866 -1.208 22.475 1.00 91.69 129 ALA A O 1
ATOM 996 N N . GLY A 1 130 ? -0.451 0.546 21.129 1.00 91.75 130 GLY A N 1
ATOM 997 C CA . GLY A 1 130 ? 0.507 1.217 22.008 1.00 91.75 130 GLY A CA 1
ATOM 998 C C . GLY A 1 130 ? 1.830 0.459 22.157 1.00 91.75 130 GLY A C 1
ATOM 999 O O . GLY A 1 130 ? 2.484 0.554 23.201 1.00 91.75 130 GLY A O 1
ATOM 1000 N N . LEU A 1 131 ? 2.189 -0.347 21.157 1.00 88.88 131 LEU A N 1
ATOM 1001 C CA . LEU A 1 131 ? 3.468 -1.045 21.084 1.00 88.88 131 LEU A CA 1
ATOM 1002 C C . LEU A 1 131 ? 4.532 -0.119 20.475 1.00 88.88 131 LEU A C 1
ATOM 1004 O O . LEU A 1 131 ? 4.190 0.732 19.661 1.00 88.88 131 LEU A O 1
ATOM 1008 N N . PRO A 1 132 ? 5.814 -0.269 20.853 1.00 79.19 132 PRO A N 1
ATOM 1009 C CA . PRO A 1 132 ? 6.889 0.483 20.213 1.00 79.19 132 PRO A CA 1
ATOM 1010 C C . PRO A 1 132 ? 7.023 0.088 18.738 1.00 79.19 132 PRO A C 1
ATOM 1012 O O . PRO A 1 132 ? 6.676 -1.045 18.375 1.00 79.19 132 PRO A O 1
ATOM 1015 N N . ASP A 1 133 ? 7.576 0.983 17.925 1.00 71.06 133 ASP A N 1
ATOM 1016 C CA . ASP A 1 133 ? 7.879 0.724 16.515 1.00 71.06 133 ASP A CA 1
ATOM 1017 C C . ASP A 1 133 ? 8.804 -0.486 16.355 1.00 71.06 133 ASP A C 1
ATOM 1019 O O . ASP A 1 133 ? 9.575 -0.841 17.258 1.00 71.06 133 ASP A O 1
ATOM 1023 N N . GLU A 1 134 ? 8.691 -1.173 15.219 1.00 64.56 134 GLU A N 1
ATOM 1024 C CA . GLU A 1 134 ? 9.624 -2.244 14.900 1.00 64.56 134 GLU A CA 1
ATOM 1025 C C . GLU A 1 134 ? 10.950 -1.630 14.428 1.00 64.56 134 GLU A C 1
ATOM 1027 O O . GLU A 1 134 ? 10.945 -0.703 13.618 1.00 64.56 134 GLU A O 1
ATOM 1032 N N . PRO A 1 135 ? 12.101 -2.109 14.922 1.00 62.47 135 PRO A N 1
ATOM 1033 C CA . PRO A 1 135 ? 13.379 -1.599 14.464 1.00 62.47 135 PRO A CA 1
ATOM 1034 C C . PRO A 1 135 ? 13.571 -2.043 13.013 1.00 62.47 135 PRO A C 1
ATOM 1036 O O . PRO A 1 135 ? 13.708 -3.234 12.746 1.00 62.47 135 PRO A O 1
ATOM 1039 N N . THR A 1 136 ? 13.540 -1.111 12.065 1.00 65.06 136 THR A N 1
ATOM 1040 C CA . THR A 1 136 ? 13.732 -1.410 10.634 1.00 65.06 136 THR A CA 1
ATOM 1041 C C . THR A 1 136 ? 15.126 -1.029 10.145 1.00 65.06 136 THR A C 1
ATOM 1043 O O . THR A 1 136 ? 15.610 -1.594 9.161 1.00 65.06 136 THR A O 1
ATOM 1046 N N . ALA A 1 137 ? 15.823 -0.136 10.853 1.00 63.34 137 ALA A N 1
ATOM 1047 C CA . ALA A 1 137 ? 17.229 0.135 10.604 1.00 63.34 137 ALA A CA 1
ATOM 1048 C C . ALA A 1 137 ? 18.113 -0.975 11.193 1.00 63.34 137 ALA A C 1
ATOM 1050 O O . ALA A 1 137 ? 17.833 -1.531 12.256 1.00 63.34 137 ALA A O 1
ATOM 1051 N N . ALA A 1 138 ? 19.223 -1.278 10.513 1.00 62.50 138 ALA A N 1
ATOM 1052 C CA . ALA A 1 138 ? 20.179 -2.289 10.966 1.00 62.50 138 ALA A CA 1
ATOM 1053 C C . ALA A 1 138 ? 20.718 -1.997 12.379 1.00 62.50 138 ALA A C 1
ATOM 1055 O O . ALA A 1 138 ? 20.877 -2.925 13.170 1.00 62.50 138 ALA A O 1
ATOM 1056 N N . ASP A 1 139 ? 20.951 -0.723 12.701 1.00 58.38 139 ASP A N 1
ATOM 1057 C CA . ASP A 1 139 ? 21.410 -0.291 14.024 1.00 58.38 139 ASP A CA 1
ATOM 1058 C C . ASP A 1 139 ? 20.339 -0.526 15.106 1.00 58.38 139 ASP A C 1
ATOM 1060 O O . ASP A 1 139 ? 20.635 -1.113 16.148 1.00 58.38 139 ASP A O 1
ATOM 1064 N N . ASP A 1 140 ? 19.076 -0.188 14.826 1.00 62.97 140 ASP A N 1
ATOM 1065 C CA . ASP A 1 140 ? 17.963 -0.376 15.768 1.00 62.97 140 ASP A CA 1
ATOM 1066 C C . ASP A 1 140 ? 17.655 -1.875 15.994 1.00 62.97 140 ASP A C 1
ATOM 1068 O O . ASP A 1 140 ? 17.283 -2.305 17.096 1.00 62.97 140 ASP A O 1
ATOM 1072 N N . LEU A 1 141 ? 17.854 -2.705 14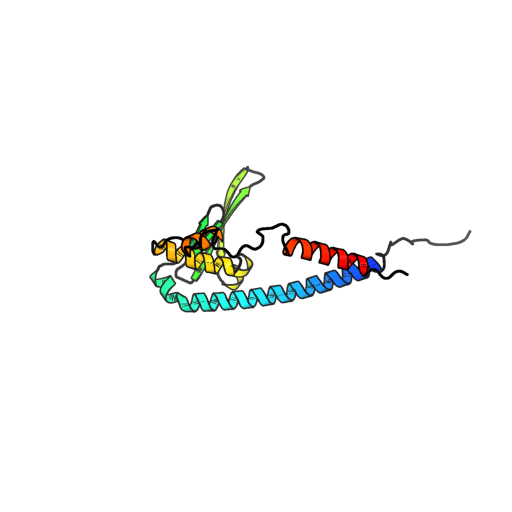.958 1.00 68.81 141 LEU A N 1
ATOM 1073 C CA . LEU A 1 141 ? 17.755 -4.168 15.031 1.00 68.81 141 LEU A CA 1
ATOM 1074 C C . LEU A 1 141 ? 18.851 -4.762 15.921 1.00 68.81 141 LEU A C 1
ATOM 1076 O O . LEU A 1 141 ? 18.569 -5.656 16.722 1.00 68.81 141 LEU A O 1
ATOM 1080 N N . MET A 1 142 ? 20.091 -4.273 15.800 1.00 68.25 142 MET A N 1
ATOM 1081 C CA . MET A 1 142 ? 21.211 -4.707 16.643 1.00 68.25 142 MET A CA 1
ATOM 1082 C C . MET A 1 142 ? 21.002 -4.309 18.105 1.00 68.25 142 MET A C 1
ATOM 1084 O O . MET A 1 142 ? 21.210 -5.141 18.991 1.00 68.25 142 MET A O 1
ATOM 1088 N N . GLU A 1 143 ? 20.520 -3.091 18.361 1.00 69.75 143 GLU A N 1
ATOM 1089 C CA . GLU A 1 143 ? 20.183 -2.624 19.709 1.00 69.75 143 GLU A CA 1
ATOM 1090 C C . GLU A 1 143 ? 19.079 -3.485 20.342 1.00 69.75 143 GLU A C 1
ATOM 1092 O O . GLU A 1 143 ? 19.229 -3.974 21.465 1.00 69.75 143 GLU A O 1
ATOM 1097 N N . THR A 1 144 ? 18.010 -3.768 19.595 1.00 72.81 144 THR A N 1
ATOM 1098 C CA . THR A 1 144 ? 16.894 -4.609 20.063 1.00 72.81 144 THR A CA 1
ATOM 1099 C C . THR A 1 144 ? 17.306 -6.065 20.291 1.00 72.81 144 THR A C 1
ATOM 1101 O O . THR A 1 144 ? 16.835 -6.709 21.232 1.00 72.81 144 THR A O 1
ATOM 1104 N N . ALA A 1 145 ? 18.213 -6.594 19.468 1.00 69.44 145 ALA A N 1
ATOM 1105 C CA . ALA A 1 145 ? 18.774 -7.934 19.628 1.00 69.44 145 ALA A CA 1
ATOM 1106 C C . ALA A 1 145 ? 19.837 -8.024 20.742 1.00 69.44 145 ALA A C 1
ATOM 1108 O O . ALA A 1 145 ? 20.294 -9.125 21.057 1.00 69.44 145 ALA A O 1
ATOM 1109 N N . GLY A 1 146 ? 20.234 -6.895 21.342 1.00 64.12 146 GLY A N 1
ATOM 1110 C CA . GLY A 1 146 ? 21.293 -6.835 22.349 1.00 64.12 146 GLY A CA 1
ATOM 1111 C C . GLY A 1 146 ? 22.677 -7.184 21.796 1.00 64.12 146 GLY A C 1
ATOM 1112 O O . GLY A 1 146 ? 23.512 -7.695 22.541 1.00 64.12 146 GLY A O 1
ATOM 1113 N N . ILE A 1 147 ? 22.910 -6.955 20.500 1.00 68.81 147 ILE A N 1
ATOM 1114 C CA . ILE A 1 147 ? 24.180 -7.221 19.821 1.00 68.81 147 ILE A CA 1
ATOM 1115 C C . ILE A 1 147 ? 24.990 -5.925 19.816 1.00 68.81 147 ILE A C 1
ATOM 1117 O O . ILE A 1 147 ? 24.648 -4.968 19.126 1.00 68.81 147 ILE A O 1
ATOM 1121 N N . SER A 1 148 ? 26.085 -5.889 20.574 1.00 59.84 148 SER A N 1
ATOM 1122 C CA . SER A 1 148 ? 27.002 -4.747 20.546 1.00 59.84 148 SER A CA 1
ATOM 1123 C C . SER A 1 148 ? 27.790 -4.704 19.221 1.00 59.84 148 SER A C 1
ATOM 1125 O O . SER A 1 148 ? 28.164 -5.764 18.711 1.00 59.84 148 SER A O 1
ATOM 1127 N N . PRO A 1 149 ? 28.165 -3.515 18.701 1.00 57.38 149 PRO A N 1
ATOM 1128 C CA . PRO A 1 149 ? 28.994 -3.375 17.489 1.00 57.38 149 PRO A CA 1
ATOM 1129 C C . PRO A 1 149 ? 30.357 -4.087 17.569 1.00 57.38 149 PRO A C 1
ATOM 1131 O O . PRO A 1 149 ? 31.016 -4.329 16.564 1.00 57.38 149 PRO A O 1
ATOM 1134 N N . GLU A 1 150 ? 30.812 -4.414 18.777 1.00 56.75 150 GLU A N 1
ATOM 1135 C CA . GLU A 1 150 ? 32.043 -5.169 19.031 1.00 56.75 150 GLU A CA 1
ATOM 1136 C C . GLU A 1 150 ? 31.871 -6.700 18.951 1.00 56.75 150 GLU A C 1
ATOM 1138 O O . GLU A 1 150 ? 32.864 -7.410 18.795 1.00 56.75 150 GLU A O 1
ATOM 1143 N N . GLU A 1 151 ? 30.636 -7.216 19.019 1.00 50.41 151 GLU A N 1
ATOM 1144 C CA . GLU A 1 151 ? 30.304 -8.645 18.880 1.00 50.41 151 GLU A CA 1
ATOM 1145 C C . GLU A 1 151 ? 29.846 -9.026 17.466 1.00 50.41 151 GLU A C 1
ATOM 1147 O O . GLU A 1 151 ? 29.765 -10.215 17.139 1.00 50.41 151 GLU A O 1
ATOM 1152 N N . THR A 1 152 ? 29.603 -8.048 16.586 1.00 51.41 152 THR A N 1
ATOM 1153 C CA . THR A 1 152 ? 29.457 -8.333 15.157 1.00 51.41 152 THR A CA 1
ATOM 1154 C C . THR A 1 152 ? 30.761 -8.931 14.640 1.00 51.41 152 THR A C 1
ATOM 1156 O O . THR A 1 152 ? 31.824 -8.320 14.761 1.00 51.41 152 THR A O 1
ATOM 1159 N N . VAL A 1 153 ? 30.695 -10.143 14.080 1.00 50.12 153 VAL A N 1
ATOM 1160 C CA . VAL A 1 153 ? 31.820 -10.788 13.390 1.00 50.12 153 VAL A CA 1
ATOM 1161 C C . VAL A 1 153 ? 32.333 -9.812 12.337 1.00 50.12 153 VAL A C 1
ATOM 1163 O O . VAL A 1 153 ? 31.695 -9.605 11.309 1.00 50.12 153 VAL A O 1
ATOM 1166 N N . GLY A 1 154 ? 33.463 -9.174 12.638 1.00 45.94 154 GLY A N 1
ATOM 1167 C CA . GLY A 1 154 ? 34.035 -8.121 11.820 1.00 45.94 154 GLY A CA 1
ATOM 1168 C C . GLY A 1 154 ? 34.351 -8.626 10.421 1.00 45.94 154 GLY A C 1
ATOM 1169 O O . GLY A 1 154 ? 35.374 -9.274 10.197 1.00 45.94 154 GLY A O 1
ATOM 1170 N N . VAL A 1 155 ? 33.512 -8.252 9.461 1.00 44.97 155 VAL A N 1
ATOM 1171 C CA . VAL A 1 155 ? 33.959 -8.054 8.087 1.00 44.97 155 VAL A CA 1
ATOM 1172 C C . VAL A 1 155 ? 34.842 -6.804 8.126 1.00 44.97 155 VAL A C 1
ATOM 1174 O O . VAL A 1 155 ? 34.361 -5.682 8.050 1.00 44.97 155 VAL A O 1
ATOM 1177 N N . GLY A 1 156 ? 36.145 -7.000 8.344 1.00 49.12 156 GLY A N 1
ATOM 1178 C CA . GLY A 1 156 ? 37.151 -5.956 8.134 1.00 49.12 156 GLY A CA 1
ATOM 1179 C C . GLY A 1 156 ? 37.749 -5.283 9.375 1.00 49.12 156 GLY A C 1
ATOM 1180 O O . GLY A 1 156 ? 37.821 -4.060 9.430 1.00 49.12 156 GLY A O 1
ATOM 1181 N N . ILE A 1 157 ? 38.331 -6.042 10.311 1.00 44.97 157 ILE A N 1
ATOM 1182 C CA . ILE A 1 157 ? 39.512 -5.531 11.037 1.00 44.97 157 ILE A CA 1
ATOM 1183 C C . ILE A 1 157 ? 40.739 -5.927 10.208 1.00 44.97 157 ILE A C 1
ATOM 1185 O O . ILE A 1 157 ? 41.279 -7.020 10.361 1.00 44.97 157 ILE A O 1
ATOM 1189 N N . GLY A 1 158 ? 41.156 -5.040 9.300 1.00 47.44 158 GLY A N 1
ATOM 1190 C CA . GLY A 1 158 ? 42.412 -5.184 8.557 1.00 47.44 158 GLY A CA 1
ATOM 1191 C C . GLY A 1 158 ? 42.289 -5.087 7.040 1.00 47.44 158 GLY A C 1
ATOM 1192 O O . GLY A 1 158 ? 42.602 -6.048 6.354 1.00 47.44 158 GLY A O 1
ATOM 1193 N N . GLY A 1 159 ? 41.898 -3.911 6.541 1.00 51.72 159 GLY A N 1
ATOM 1194 C CA . GLY A 1 159 ? 42.307 -3.405 5.226 1.00 51.72 159 GLY A CA 1
ATOM 1195 C C . GLY A 1 159 ? 41.964 -4.285 4.025 1.00 51.72 159 GLY A C 1
ATOM 1196 O O . GLY A 1 159 ? 42.840 -4.981 3.529 1.00 51.72 159 GLY A O 1
ATOM 1197 N N . SER A 1 160 ? 40.702 -4.210 3.601 1.00 51.22 160 SER A N 1
ATOM 1198 C CA . SER A 1 160 ? 40.167 -4.314 2.231 1.00 51.22 160 SER A CA 1
ATOM 1199 C C . SER A 1 160 ? 38.737 -4.822 2.356 1.00 51.22 160 SER A C 1
ATOM 1201 O O . SER A 1 160 ? 38.526 -5.927 2.853 1.00 51.22 160 SER A O 1
ATOM 1203 N N . ASP A 1 161 ? 37.761 -4.019 1.942 1.00 60.25 161 ASP A N 1
ATOM 1204 C CA . ASP A 1 161 ? 36.387 -4.493 1.792 1.00 60.25 161 ASP A CA 1
ATOM 1205 C C . ASP A 1 161 ? 36.375 -5.587 0.702 1.00 60.25 161 ASP A C 1
ATOM 1207 O O . ASP A 1 161 ? 36.734 -5.300 -0.446 1.00 60.25 161 ASP A O 1
ATOM 1211 N N . PRO A 1 162 ? 36.027 -6.846 1.031 1.00 59.25 162 PRO A N 1
ATOM 1212 C CA . PRO A 1 162 ? 36.028 -7.939 0.063 1.00 59.25 162 PRO A CA 1
ATOM 1213 C C . PRO A 1 162 ? 35.002 -7.734 -1.060 1.00 59.25 162 PRO A C 1
ATOM 1215 O O . PRO A 1 162 ? 35.170 -8.308 -2.134 1.00 59.25 162 PRO A O 1
ATOM 1218 N N . TYR A 1 163 ? 33.972 -6.910 -0.844 1.00 61.47 163 TYR A N 1
ATOM 1219 C CA . TYR A 1 163 ? 32.992 -6.569 -1.873 1.00 61.47 163 TYR A CA 1
ATOM 1220 C C . TYR A 1 163 ? 33.503 -5.491 -2.830 1.00 61.47 163 TYR A C 1
ATOM 1222 O O . TYR A 1 163 ? 33.202 -5.554 -4.020 1.00 61.47 163 TYR A O 1
ATOM 1230 N N . ALA A 1 164 ? 34.327 -4.554 -2.353 1.00 64.19 164 ALA A N 1
ATOM 1231 C CA . ALA A 1 164 ? 34.933 -3.537 -3.213 1.00 64.19 164 ALA A CA 1
ATOM 1232 C C . ALA A 1 164 ? 35.909 -4.159 -4.228 1.00 64.19 164 ALA A C 1
ATOM 1234 O O . ALA A 1 164 ? 35.828 -3.867 -5.416 1.00 64.19 164 ALA A O 1
ATOM 1235 N N . GLY A 1 165 ? 36.763 -5.089 -3.783 1.00 67.56 165 GLY A N 1
ATOM 1236 C CA . GLY A 1 165 ? 37.688 -5.794 -4.681 1.00 67.56 165 GLY A CA 1
ATOM 1237 C C . GLY A 1 165 ? 36.978 -6.680 -5.710 1.00 67.56 165 GLY A C 1
ATOM 1238 O O . GLY A 1 165 ? 37.400 -6.746 -6.858 1.00 67.56 165 GLY A O 1
ATOM 1239 N N . ALA A 1 166 ? 35.858 -7.304 -5.334 1.00 69.31 166 ALA A N 1
ATOM 1240 C CA . ALA A 1 166 ? 35.072 -8.127 -6.251 1.00 69.31 166 ALA A CA 1
ATOM 1241 C C . ALA A 1 166 ? 34.392 -7.306 -7.363 1.00 69.31 166 ALA A C 1
ATOM 1243 O O . ALA A 1 166 ? 34.239 -7.804 -8.477 1.00 69.31 166 ALA A O 1
ATOM 1244 N N . ALA A 1 167 ? 33.993 -6.061 -7.079 1.00 67.56 167 ALA A N 1
ATOM 1245 C CA . ALA A 1 167 ? 33.437 -5.160 -8.087 1.00 67.56 167 ALA A CA 1
ATOM 1246 C C . ALA A 1 167 ? 34.511 -4.699 -9.088 1.00 67.56 167 ALA A C 1
ATOM 1248 O O . ALA A 1 167 ? 34.267 -4.731 -10.293 1.00 67.56 167 ALA A O 1
ATOM 1249 N N . ASP A 1 168 ? 35.704 -4.345 -8.602 1.00 73.06 168 ASP A N 1
ATOM 1250 C CA . ASP A 1 168 ? 36.838 -3.965 -9.454 1.00 73.06 168 ASP A CA 1
ATOM 1251 C C . ASP A 1 168 ? 37.320 -5.143 -10.325 1.00 73.06 168 ASP A C 1
ATOM 1253 O O . ASP A 1 168 ? 37.554 -4.969 -11.521 1.00 73.06 168 ASP A O 1
ATOM 1257 N N . ASP A 1 169 ? 37.392 -6.356 -9.763 1.00 74.19 169 ASP A N 1
ATOM 1258 C CA . ASP A 1 169 ? 37.743 -7.580 -10.500 1.00 74.19 169 ASP A CA 1
ATOM 1259 C C . ASP A 1 169 ? 36.685 -7.939 -11.560 1.00 74.19 169 ASP A C 1
ATOM 1261 O O . ASP A 1 169 ? 37.021 -8.412 -12.648 1.00 74.19 169 ASP A O 1
ATOM 1265 N N . TRP A 1 170 ? 35.401 -7.691 -11.276 1.00 72.00 170 TRP A N 1
ATOM 1266 C CA . TRP A 1 170 ? 34.313 -7.904 -12.232 1.00 72.00 170 TRP A CA 1
ATOM 1267 C C . TRP A 1 170 ? 34.363 -6.908 -13.395 1.00 72.00 170 TRP A C 1
ATOM 1269 O O . TRP A 1 170 ? 34.188 -7.318 -14.540 1.00 72.00 170 TRP A O 1
ATOM 1279 N N . VAL A 1 171 ? 34.656 -5.629 -13.128 1.00 73.69 171 VAL A N 1
ATOM 1280 C CA . VAL A 1 171 ? 34.850 -4.608 -14.174 1.00 73.69 171 VAL A CA 1
ATOM 1281 C C . VAL A 1 171 ? 36.083 -4.924 -15.023 1.00 73.69 171 VAL A C 1
ATOM 1283 O O . VAL A 1 171 ? 36.003 -4.883 -16.247 1.00 73.69 171 VAL A O 1
ATOM 1286 N N . ALA A 1 172 ? 37.199 -5.319 -14.405 1.00 74.44 172 ALA A N 1
ATOM 1287 C CA . ALA A 1 172 ? 38.417 -5.689 -15.127 1.00 74.44 172 ALA A CA 1
ATOM 1288 C C . ALA A 1 172 ? 38.225 -6.922 -16.030 1.00 74.44 172 ALA A C 1
ATOM 1290 O O . ALA A 1 172 ? 38.797 -6.993 -17.117 1.00 74.44 172 ALA A O 1
ATOM 1291 N N . ALA A 1 173 ? 37.382 -7.874 -15.618 1.00 69.62 173 ALA A N 1
ATOM 1292 C CA . ALA A 1 173 ? 37.038 -9.035 -16.434 1.00 69.62 173 ALA A CA 1
ATOM 1293 C C . ALA A 1 173 ? 36.209 -8.681 -17.687 1.00 69.62 173 ALA A C 1
ATOM 1295 O O . ALA A 1 173 ? 36.250 -9.431 -18.658 1.00 69.62 173 ALA A O 1
ATOM 1296 N N . GLN A 1 174 ? 35.493 -7.547 -17.702 1.00 67.50 174 GLN A N 1
ATOM 1297 C CA . GLN A 1 174 ? 34.761 -7.080 -18.891 1.00 67.50 174 GLN A CA 1
ATOM 1298 C C . GLN A 1 174 ? 35.698 -6.492 -19.963 1.00 67.50 174 GLN A C 1
ATOM 1300 O O . GLN A 1 174 ? 35.402 -6.591 -21.152 1.00 67.50 174 GLN A O 1
ATOM 1305 N N . ASP A 1 175 ? 36.836 -5.914 -19.563 1.00 58.31 175 ASP A N 1
ATOM 1306 C CA . ASP A 1 175 ? 37.810 -5.314 -20.488 1.00 58.31 175 ASP A CA 1
ATOM 1307 C C . ASP A 1 175 ? 38.717 -6.362 -21.170 1.00 58.31 175 ASP A C 1
ATOM 1309 O O . ASP A 1 175 ? 39.166 -6.154 -22.300 1.00 58.31 175 ASP A O 1
ATOM 1313 N N . GLU A 1 176 ? 38.968 -7.511 -20.531 1.00 57.50 176 GLU A N 1
ATOM 1314 C CA . GLU A 1 176 ? 39.804 -8.595 -21.087 1.00 57.50 176 GLU A CA 1
ATOM 1315 C C . GLU A 1 176 ? 39.071 -9.483 -22.115 1.00 57.50 176 GLU A C 1
ATOM 1317 O O . GLU A 1 176 ? 39.716 -10.238 -22.845 1.00 57.50 176 GLU A O 1
ATOM 1322 N N . GLU A 1 177 ? 37.741 -9.379 -22.228 1.00 52.28 177 GLU A N 1
ATOM 1323 C CA . GLU A 1 177 ? 36.921 -10.190 -23.146 1.00 52.28 177 GLU A CA 1
ATOM 1324 C C . GLU A 1 177 ? 36.569 -9.461 -24.461 1.00 52.28 177 GLU A C 1
ATOM 1326 O O . GLU A 1 177 ? 35.670 -9.867 -25.196 1.00 52.28 177 GLU A O 1
ATOM 1331 N N . SER A 1 178 ? 37.315 -8.404 -24.809 1.00 45.44 178 SER A N 1
ATOM 1332 C CA . SER A 1 178 ? 37.326 -7.860 -26.174 1.00 45.44 178 SER A CA 1
ATOM 1333 C C . SER A 1 178 ? 38.240 -8.721 -27.060 1.00 45.44 178 SER A C 1
ATOM 1335 O O . SER A 1 178 ? 39.462 -8.672 -26.887 1.00 45.44 178 SER A O 1
ATOM 1337 N N . PRO A 1 179 ? 37.719 -9.518 -28.016 1.00 43.78 179 PRO A N 1
ATOM 1338 C CA . PRO A 1 179 ? 38.577 -10.267 -28.924 1.00 43.78 179 PRO A CA 1
ATOM 1339 C C . PRO A 1 179 ? 39.415 -9.291 -29.758 1.00 43.78 179 PRO A C 1
ATOM 1341 O O . PRO A 1 179 ? 38.883 -8.429 -30.455 1.00 43.78 179 PRO A O 1
ATOM 1344 N N . ALA A 1 180 ? 40.738 -9.432 -29.676 1.00 54.12 180 ALA A N 1
ATOM 1345 C CA . ALA A 1 180 ? 41.643 -8.841 -30.648 1.00 54.12 180 ALA A CA 1
ATOM 1346 C C . ALA A 1 180 ? 41.338 -9.435 -32.037 1.00 54.12 180 ALA A C 1
ATOM 1348 O O . ALA A 1 180 ? 41.283 -10.659 -32.168 1.00 54.12 180 ALA A O 1
ATOM 1349 N N . ASP A 1 181 ? 41.124 -8.546 -33.012 1.00 44.38 181 ASP A N 1
ATOM 1350 C CA . ASP A 1 181 ? 40.962 -8.789 -34.462 1.00 44.38 181 ASP A CA 1
ATOM 1351 C C . ASP A 1 181 ? 41.834 -9.940 -35.017 1.00 44.38 181 ASP A C 1
ATOM 1353 O O . ASP A 1 181 ? 43.067 -9.942 -34.759 1.00 44.38 181 ASP A O 1
#

pLDDT: mean 81.75, std 18.75, range [40.94, 98.56]